Protein AF-A0A814LWM7-F1 (afdb_monomer)

Solvent-accessible surface area (backbone atoms only — not comparable to full-atom values): 10080 Å² total; per-residue (Å²): 131,71,49,75,43,66,61,87,92,43,70,38,31,41,38,44,93,94,44,74,48,66,42,63,55,48,61,50,82,62,63,75,68,50,36,23,71,75,63,71,46,93,65,71,70,80,88,66,48,64,75,54,74,42,88,89,38,57,80,39,69,43,62,43,79,62,68,76,28,51,55,51,87,77,44,56,73,68,60,34,52,55,50,50,55,54,44,72,73,45,48,85,41,80,33,45,41,56,60,54,50,50,53,47,55,51,49,54,50,49,53,52,50,52,41,51,52,48,52,41,49,53,45,14,65,74,52,38,85,51,97,92,40,81,33,52,54,55,78,79,78,30,69,33,42,70,54,36,53,53,52,48,40,62,75,74,69,54,62,87,88,77,65,93,72,82,84,129

Secondary structure (DSSP, 8-state):
--EEEEETTEEEEEEETTEEEE-GGGT--S-GGGHHHHHT-S-------GGG--GGGTT-EEEPPPGGGGTGGGS-HHHHHHHHHHHHHHTTSEEEHHHHHHHHHHHHHHHHHHHHHHHHHHHHHHH--STT-----HHHH-SSHHHHHHHHIIIIISPTTSS-----

Sequence (168 aa):
MPSVLVNGTKILSIKFRKLKIIDSYSFLSMPLSDFSITFNLNESKGHFPHLFNLPENQNYIGAYPDRKFYGSEFFASKKKAEFNNWYDSVKHETFDFKQQFLDYCWSDVVLLADGCLAFRKIIMERTKLDENNYGIDPFLSSIKIASLCHHIFRSKIMKPETIGINWY

Structure (mmCIF, N/CA/C/O backbone):
data_AF-A0A814LWM7-F1
#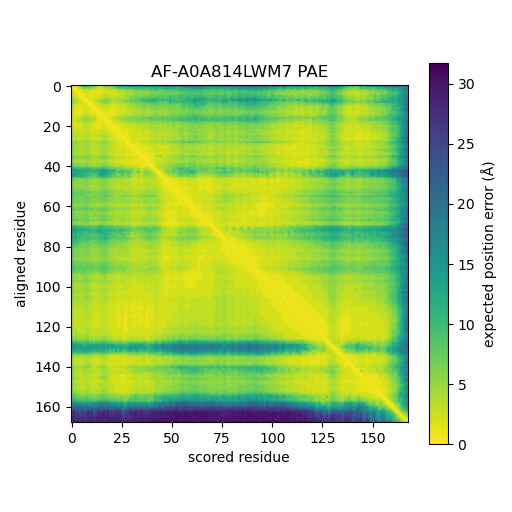
_entry.id   AF-A0A814LWM7-F1
#
loop_
_atom_site.group_PDB
_atom_site.id
_atom_site.type_symbol
_atom_site.label_atom_id
_atom_site.label_alt_id
_atom_site.label_comp_id
_atom_site.label_asym_id
_atom_site.label_entity_id
_atom_site.label_seq_id
_atom_site.pdbx_PDB_ins_code
_atom_site.Cartn_x
_atom_site.Cartn_y
_atom_site.Cartn_z
_atom_site.occupancy
_atom_site.B_iso_or_equiv
_atom_site.auth_seq_id
_atom_site.auth_comp_id
_atom_site.auth_asym_id
_atom_site.auth_atom_id
_atom_site.pdbx_PDB_model_num
ATOM 1 N N . MET A 1 1 ? -18.469 -5.880 -22.380 1.00 79.06 1 MET A N 1
ATOM 2 C CA . MET A 1 1 ? -18.111 -6.787 -21.269 1.00 79.06 1 MET A CA 1
ATOM 3 C C . MET A 1 1 ? -16.679 -6.499 -20.834 1.00 79.06 1 MET A C 1
ATOM 5 O O . MET A 1 1 ? -15.883 -6.173 -21.711 1.00 79.06 1 MET A O 1
ATOM 9 N N . PRO A 1 2 ? -16.357 -6.517 -19.528 1.00 89.75 2 PRO A N 1
ATOM 10 C CA . PRO A 1 2 ? -14.977 -6.392 -19.058 1.00 89.75 2 PRO A CA 1
ATOM 11 C C . PRO A 1 2 ? -14.153 -7.623 -19.457 1.00 89.75 2 PRO A C 1
ATOM 13 O O . PRO A 1 2 ? -14.660 -8.740 -19.422 1.00 89.75 2 PRO A O 1
ATOM 16 N N . SER A 1 3 ? -12.888 -7.426 -19.829 1.00 94.06 3 SER A N 1
ATOM 17 C CA . SER A 1 3 ? -11.934 -8.519 -20.054 1.00 94.06 3 SER A CA 1
ATOM 18 C C . SER A 1 3 ? -11.033 -8.670 -18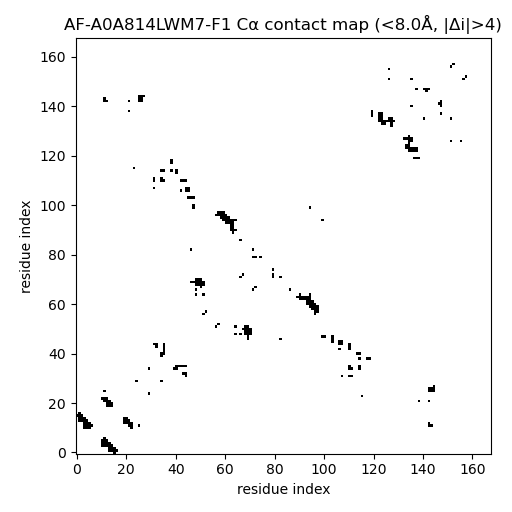.833 1.00 94.06 3 SER A C 1
ATOM 20 O O . SER A 1 3 ? -10.426 -7.683 -18.404 1.00 94.06 3 SER A O 1
ATOM 22 N N . VAL A 1 4 ? -10.918 -9.886 -18.304 1.00 93.75 4 VAL A N 1
ATOM 23 C CA . VAL A 1 4 ? -10.146 -10.189 -17.094 1.00 93.75 4 VAL A CA 1
ATOM 24 C C . VAL A 1 4 ? -8.964 -11.079 -17.463 1.00 93.75 4 VAL A C 1
ATOM 26 O O . VAL A 1 4 ? -9.141 -12.105 -18.114 1.00 93.75 4 VAL A O 1
ATOM 29 N N . LEU A 1 5 ? -7.761 -10.691 -17.043 1.00 91.94 5 LEU A N 1
ATOM 30 C CA . LEU A 1 5 ? -6.570 -11.529 -17.111 1.00 91.94 5 LEU A CA 1
ATOM 31 C C . LEU A 1 5 ? -6.275 -12.100 -15.727 1.00 91.94 5 LEU A C 1
ATOM 33 O O . LEU A 1 5 ? -6.147 -11.346 -14.760 1.00 91.94 5 LEU A O 1
ATOM 37 N N . VAL A 1 6 ? -6.109 -13.417 -15.655 1.00 92.25 6 VAL A N 1
ATOM 38 C CA . VAL A 1 6 ? -5.846 -14.149 -14.413 1.00 92.25 6 VAL A CA 1
ATOM 39 C C . VAL A 1 6 ? -4.564 -14.975 -14.507 1.00 92.25 6 VAL A C 1
ATOM 41 O O . VAL A 1 6 ? -4.124 -15.344 -15.594 1.00 92.25 6 VAL A O 1
ATOM 44 N N . ASN A 1 7 ? -3.970 -15.276 -13.357 1.00 86.06 7 ASN A N 1
ATOM 45 C CA . ASN A 1 7 ? -2.923 -16.277 -13.188 1.00 86.06 7 ASN A CA 1
ATOM 46 C C . ASN A 1 7 ? -3.332 -17.214 -12.046 1.00 86.06 7 ASN A C 1
ATOM 48 O O . ASN A 1 7 ? -3.208 -16.862 -10.869 1.00 86.06 7 ASN A O 1
ATOM 52 N N . GLY A 1 8 ? -3.890 -18.372 -12.401 1.00 88.38 8 GLY A N 1
ATOM 53 C CA . GLY A 1 8 ? -4.618 -19.210 -11.450 1.00 88.38 8 GLY A CA 1
ATOM 54 C C . GLY A 1 8 ? -5.802 -18.439 -10.861 1.00 88.38 8 GLY A C 1
ATOM 55 O O . GLY A 1 8 ? -6.637 -17.922 -11.599 1.00 88.38 8 GLY A O 1
ATOM 56 N N . THR A 1 9 ? -5.843 -18.315 -9.534 1.00 87.81 9 THR A N 1
ATOM 57 C CA . THR A 1 9 ? -6.885 -17.575 -8.800 1.00 87.81 9 THR A CA 1
ATOM 58 C C . THR A 1 9 ? -6.608 -16.074 -8.666 1.00 87.81 9 THR A C 1
ATOM 60 O O . THR A 1 9 ? -7.458 -15.338 -8.169 1.00 87.81 9 THR A O 1
ATOM 63 N N . LYS A 1 10 ? -5.436 -15.589 -9.100 1.00 86.81 10 LYS A N 1
ATOM 64 C CA . LYS A 1 10 ? -5.056 -14.175 -8.977 1.00 86.81 10 LYS A CA 1
ATOM 65 C C . LYS A 1 10 ? -5.505 -13.381 -10.196 1.00 86.81 10 LYS A C 1
ATOM 67 O O . LYS A 1 10 ? -5.109 -13.699 -11.316 1.00 86.81 10 LYS A O 1
ATOM 72 N N . ILE A 1 11 ? -6.272 -12.315 -9.984 1.00 91.56 11 ILE A N 1
ATOM 73 C CA . ILE A 1 11 ? -6.613 -11.350 -11.036 1.00 91.56 11 ILE A CA 1
ATOM 74 C C . ILE A 1 11 ? -5.421 -10.413 -11.233 1.00 91.56 11 ILE A C 1
ATOM 76 O O . ILE A 1 11 ? -5.043 -9.693 -10.319 1.00 91.56 11 ILE A O 1
ATOM 80 N N . LEU A 1 12 ? -4.839 -10.409 -12.431 1.00 91.88 12 LEU A N 1
ATOM 81 C CA . LEU A 1 12 ? -3.701 -9.549 -12.766 1.00 91.88 12 LEU A CA 1
ATOM 82 C C . LEU A 1 12 ? -4.139 -8.214 -13.365 1.00 91.88 12 LEU A C 1
ATOM 84 O O . LEU A 1 12 ? -3.518 -7.180 -13.127 1.00 91.88 12 LEU A O 1
ATOM 88 N N . SER A 1 13 ? -5.186 -8.234 -14.193 1.00 93.69 13 SER A N 1
ATOM 89 C CA . SER A 1 13 ? -5.722 -7.018 -14.789 1.00 93.69 13 SER A CA 1
ATOM 90 C C . SER A 1 13 ? -7.182 -7.172 -15.181 1.00 93.69 13 SER A C 1
ATOM 92 O O . SER A 1 13 ? -7.604 -8.222 -15.663 1.00 93.69 13 SER A O 1
ATOM 94 N N . ILE A 1 14 ? -7.937 -6.089 -15.029 1.00 95.31 14 ILE A N 1
ATOM 95 C CA . ILE A 1 14 ? -9.289 -5.944 -15.561 1.00 95.31 14 ILE A CA 1
ATOM 96 C C . ILE A 1 14 ? -9.255 -4.773 -16.535 1.00 95.31 14 ILE A C 1
ATOM 98 O O . ILE A 1 14 ? -8.849 -3.671 -16.166 1.00 95.31 14 ILE A O 1
ATOM 102 N N . LYS A 1 15 ? -9.688 -4.985 -17.777 1.00 94.12 15 LYS A N 1
ATOM 103 C CA . LYS A 1 15 ? -9.908 -3.893 -18.730 1.00 94.12 15 LYS A CA 1
ATOM 104 C C . LYS A 1 15 ? -11.392 -3.724 -18.985 1.00 94.12 15 LYS A C 1
ATOM 106 O O . LYS A 1 15 ? -12.096 -4.681 -19.311 1.00 94.12 15 LYS A O 1
ATOM 111 N N . PHE A 1 16 ? -11.855 -2.490 -18.873 1.00 94.56 16 PHE A N 1
ATOM 112 C CA . PHE A 1 16 ? -13.225 -2.119 -19.177 1.00 94.56 16 PHE A CA 1
ATOM 113 C C . PHE A 1 16 ? -13.248 -0.742 -19.831 1.00 94.56 16 PHE A C 1
ATOM 115 O O . PHE A 1 16 ? -12.887 0.261 -19.216 1.00 94.56 16 PHE A O 1
ATOM 122 N N . ARG A 1 17 ? -13.683 -0.684 -21.096 1.00 92.12 17 ARG A N 1
ATOM 123 C CA . ARG A 1 17 ? -13.621 0.535 -21.919 1.00 92.12 17 ARG A CA 1
ATOM 124 C C . ARG A 1 17 ? -12.185 1.090 -21.946 1.00 92.12 17 ARG A C 1
ATOM 126 O O . ARG A 1 17 ? 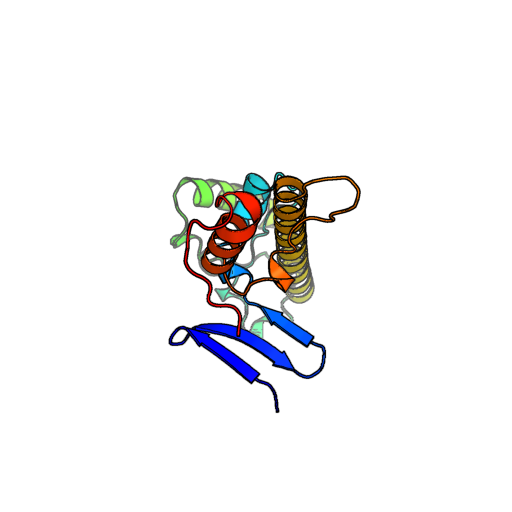-11.276 0.385 -22.364 1.00 92.12 17 ARG A O 1
ATOM 133 N N . LYS A 1 18 ? -11.989 2.333 -21.496 1.00 91.69 18 LYS A N 1
ATOM 134 C CA . LYS A 1 18 ? -10.685 3.010 -21.419 1.00 91.69 18 LYS A CA 1
ATOM 135 C C . LYS A 1 18 ? -9.969 2.800 -20.076 1.00 91.69 18 LYS A C 1
ATOM 137 O O . LYS A 1 18 ? -8.888 3.343 -19.886 1.00 91.69 18 LYS A O 1
ATOM 142 N N . LEU A 1 19 ? -10.555 2.039 -19.147 1.00 92.44 19 LEU A N 1
ATOM 143 C CA . LEU A 1 19 ? -9.973 1.766 -17.834 1.00 92.44 19 LEU A CA 1
ATOM 144 C C . LEU A 1 19 ? -9.199 0.448 -17.853 1.00 92.44 19 LEU A C 1
ATOM 146 O O . LEU A 1 19 ? -9.697 -0.572 -18.338 1.00 92.44 19 LEU A O 1
ATOM 150 N N . LYS A 1 20 ? -7.995 0.476 -17.282 1.00 91.75 20 LYS A N 1
ATOM 151 C CA . LYS A 1 20 ? -7.165 -0.696 -17.001 1.00 91.75 20 LYS A CA 1
ATOM 152 C C . LYS A 1 20 ? -6.863 -0.698 -15.507 1.00 91.75 20 LYS A C 1
ATOM 154 O O . LYS A 1 20 ? -6.157 0.177 -15.023 1.00 91.75 20 LYS A O 1
ATOM 159 N N . ILE A 1 21 ? -7.402 -1.681 -14.801 1.00 93.25 21 ILE A N 1
ATOM 160 C CA . ILE A 1 21 ? -7.080 -1.971 -13.405 1.00 93.25 21 ILE A CA 1
ATOM 161 C C . ILE A 1 21 ? -5.982 -3.029 -13.415 1.00 93.25 21 ILE A C 1
ATOM 163 O O . ILE A 1 21 ? -6.028 -3.960 -14.228 1.00 93.25 21 ILE A O 1
ATOM 167 N N . ILE A 1 22 ? -4.978 -2.861 -12.565 1.00 93.25 22 ILE A N 1
ATOM 168 C CA . ILE A 1 22 ? -3.801 -3.725 -12.478 1.00 93.25 22 ILE A CA 1
ATOM 169 C C . ILE A 1 22 ? -3.544 -4.007 -11.003 1.00 93.25 22 ILE A C 1
ATOM 171 O O . ILE A 1 22 ? -3.657 -3.102 -10.181 1.00 93.25 22 ILE A O 1
ATOM 175 N N . ASP A 1 23 ? -3.182 -5.244 -10.686 1.00 92.75 23 ASP A N 1
ATOM 176 C CA . ASP A 1 23 ? -2.680 -5.595 -9.360 1.00 92.75 23 ASP A CA 1
ATOM 177 C C . ASP A 1 23 ? -1.240 -5.081 -9.191 1.00 92.75 23 ASP A C 1
ATOM 179 O O . ASP A 1 23 ? -0.315 -5.581 -9.837 1.00 92.75 23 ASP A O 1
ATOM 183 N N . SER A 1 24 ? -1.032 -4.084 -8.330 1.00 93.31 24 SER A N 1
ATOM 184 C CA . SER A 1 24 ? 0.292 -3.512 -8.048 1.00 93.31 24 SER A CA 1
ATOM 185 C C . SER A 1 24 ? 1.281 -4.551 -7.511 1.00 93.31 24 SER A C 1
ATOM 187 O O . SER A 1 24 ? 2.474 -4.469 -7.814 1.00 93.31 24 SER A O 1
ATOM 189 N N . TYR A 1 25 ? 0.806 -5.582 -6.807 1.00 93.19 25 TYR A N 1
ATOM 190 C CA . TYR A 1 25 ? 1.645 -6.636 -6.236 1.00 93.19 25 TYR A CA 1
ATOM 191 C C . TYR A 1 25 ? 2.335 -7.497 -7.308 1.00 93.19 25 TYR A C 1
ATOM 193 O O . TYR A 1 25 ? 3.390 -8.092 -7.069 1.00 93.19 25 TYR A O 1
ATOM 201 N N . SER A 1 26 ? 1.788 -7.518 -8.529 1.00 91.69 26 SER A N 1
ATOM 202 C CA . SER A 1 26 ? 2.408 -8.165 -9.694 1.00 91.69 26 SER A CA 1
ATOM 203 C C . SER A 1 26 ? 3.681 -7.458 -10.194 1.00 91.69 26 SER A C 1
ATOM 205 O O . SER A 1 26 ? 4.456 -8.042 -10.962 1.00 91.69 26 SER A O 1
ATOM 207 N N . PHE A 1 27 ? 3.901 -6.214 -9.757 1.00 94.12 27 PHE A N 1
ATOM 208 C CA . PHE A 1 27 ? 5.118 -5.436 -9.989 1.00 94.12 27 PHE A CA 1
ATOM 209 C C . PHE A 1 27 ? 5.962 -5.306 -8.721 1.00 94.12 27 PHE A C 1
ATOM 211 O O . PHE A 1 27 ? 7.177 -5.481 -8.774 1.00 94.12 27 PHE A O 1
ATOM 218 N N . LEU A 1 28 ? 5.310 -5.013 -7.597 1.00 94.38 28 LEU A N 1
ATOM 219 C CA . LEU A 1 28 ? 5.920 -4.706 -6.309 1.00 94.38 28 LEU A CA 1
ATOM 220 C C . LEU A 1 28 ? 5.564 -5.806 -5.308 1.00 94.38 28 LEU A C 1
ATOM 222 O O . LEU A 1 28 ? 4.684 -5.641 -4.468 1.00 94.38 28 LEU A O 1
ATOM 226 N N . SER A 1 29 ? 6.227 -6.956 -5.424 1.00 91.62 29 SER A N 1
ATOM 227 C CA . SER A 1 29 ? 5.957 -8.136 -4.591 1.00 91.62 29 SER A CA 1
ATOM 228 C C . SER A 1 29 ? 6.563 -8.017 -3.184 1.00 91.62 29 SER A C 1
ATOM 230 O O . SER A 1 29 ? 7.324 -8.876 -2.747 1.00 91.62 29 SER A O 1
ATOM 232 N N . MET A 1 30 ? 6.234 -6.937 -2.479 1.00 93.06 30 MET A N 1
ATOM 233 C CA . MET A 1 30 ? 6.653 -6.655 -1.107 1.00 93.06 30 MET A CA 1
ATOM 234 C C . MET A 1 30 ? 5.468 -6.111 -0.289 1.00 93.06 30 MET A C 1
ATOM 236 O O . MET A 1 30 ? 4.506 -5.603 -0.874 1.00 93.06 30 MET A O 1
ATOM 240 N N . PRO A 1 31 ? 5.495 -6.217 1.048 1.00 91.75 31 PRO A N 1
ATOM 241 C CA . PRO A 1 31 ? 4.504 -5.579 1.907 1.00 91.75 31 PRO A CA 1
ATOM 242 C C . PRO A 1 31 ? 4.483 -4.057 1.733 1.00 91.75 31 PRO A C 1
ATOM 244 O O . PRO A 1 31 ? 5.525 -3.428 1.573 1.00 91.75 31 PRO A O 1
ATOM 247 N N . LEU A 1 32 ? 3.302 -3.446 1.865 1.00 93.12 32 LEU A N 1
ATOM 248 C CA . LEU A 1 32 ? 3.161 -1.987 1.787 1.00 93.12 32 LEU A CA 1
ATOM 249 C C . LEU A 1 32 ? 3.980 -1.249 2.864 1.00 93.12 32 LEU A C 1
ATOM 251 O O . LEU A 1 32 ? 4.465 -0.154 2.613 1.00 93.12 32 LEU A O 1
ATOM 255 N N . SER A 1 33 ? 4.198 -1.862 4.035 1.00 89.44 33 SER A N 1
ATOM 256 C CA . SER A 1 33 ? 5.058 -1.298 5.091 1.00 89.44 33 SER A CA 1
ATOM 257 C C . SER A 1 33 ? 6.501 -1.061 4.651 1.00 89.44 33 SER A C 1
ATOM 259 O O . SER A 1 33 ? 7.192 -0.246 5.252 1.00 89.44 33 SER A O 1
ATOM 261 N N . ASP A 1 34 ? 6.954 -1.764 3.614 1.00 92.38 34 ASP A N 1
ATOM 262 C CA . ASP A 1 34 ? 8.343 -1.721 3.169 1.00 92.38 34 ASP A CA 1
ATOM 263 C C . ASP A 1 34 ? 8.536 -0.667 2.064 1.00 92.38 34 ASP A C 1
ATOM 265 O O . ASP A 1 34 ? 9.670 -0.373 1.680 1.00 92.38 34 ASP A O 1
ATOM 269 N N . PHE A 1 35 ? 7.449 -0.055 1.570 1.00 95.00 35 PHE A N 1
ATOM 270 C CA . PHE A 1 35 ? 7.488 0.961 0.514 1.00 95.00 35 PHE A CA 1
ATOM 271 C C . PHE A 1 35 ? 8.237 2.212 0.963 1.00 95.00 35 PHE A C 1
ATOM 273 O O . PHE A 1 35 ? 9.040 2.737 0.196 1.00 95.00 35 PHE A O 1
ATOM 280 N N . SER A 1 36 ? 8.021 2.655 2.202 1.00 92.19 36 SER A N 1
ATOM 281 C CA . SER A 1 36 ? 8.656 3.851 2.760 1.00 92.19 36 SER A CA 1
ATOM 282 C C . SER A 1 36 ? 10.175 3.757 2.706 1.00 92.19 36 SER A C 1
ATOM 284 O O . SER A 1 36 ? 10.840 4.662 2.216 1.00 92.19 36 SER A O 1
ATOM 286 N N . ILE A 1 37 ? 10.723 2.608 3.110 1.00 91.94 37 ILE A N 1
ATOM 287 C CA . ILE A 1 37 ? 12.166 2.352 3.072 1.00 91.94 37 ILE A CA 1
ATOM 288 C C . ILE A 1 37 ? 12.633 2.129 1.629 1.00 91.94 37 ILE A C 1
ATOM 290 O O . ILE A 1 37 ? 13.636 2.699 1.210 1.00 91.94 37 ILE A O 1
ATOM 294 N N . THR A 1 38 ? 11.903 1.326 0.852 1.00 94.12 38 THR A N 1
ATOM 295 C CA . THR A 1 38 ? 12.308 0.936 -0.509 1.00 94.12 38 THR A CA 1
ATOM 296 C C . THR A 1 38 ? 12.367 2.121 -1.470 1.00 94.12 38 THR A C 1
ATOM 298 O O . THR A 1 38 ? 13.274 2.205 -2.296 1.00 94.12 38 THR A O 1
ATOM 301 N N . PHE A 1 39 ? 11.404 3.036 -1.372 1.00 95.06 39 PHE A N 1
ATOM 302 C CA . PHE A 1 39 ? 11.278 4.197 -2.253 1.00 95.06 39 PHE A CA 1
ATOM 303 C C . PHE A 1 39 ? 11.698 5.509 -1.585 1.00 95.06 39 PHE A C 1
ATOM 305 O O . PHE A 1 39 ? 11.576 6.561 -2.211 1.00 95.06 39 PHE A O 1
ATOM 312 N N . ASN A 1 40 ? 12.216 5.448 -0.353 1.00 93.62 40 ASN A N 1
ATOM 313 C CA . ASN A 1 40 ? 12.610 6.609 0.445 1.00 93.62 40 ASN A CA 1
ATOM 314 C C . ASN A 1 40 ? 11.475 7.651 0.556 1.00 93.62 40 ASN A C 1
ATOM 316 O O . ASN A 1 40 ? 11.659 8.828 0.237 1.00 93.62 40 ASN A O 1
ATOM 320 N N . LEU A 1 41 ? 10.286 7.185 0.951 1.00 91.69 41 LEU A N 1
ATOM 321 C CA . LEU A 1 41 ? 9.090 8.004 1.171 1.00 91.69 41 LEU A CA 1
ATOM 322 C C . LEU A 1 41 ? 8.997 8.404 2.646 1.00 91.69 41 LEU A C 1
ATOM 324 O O . LEU A 1 41 ? 9.373 7.633 3.528 1.00 91.69 41 LEU A O 1
ATOM 328 N N . ASN A 1 42 ? 8.457 9.594 2.906 1.00 86.31 42 ASN A N 1
ATOM 329 C CA . ASN A 1 42 ? 8.326 10.126 4.266 1.00 86.31 42 ASN A CA 1
ATOM 330 C C . ASN A 1 42 ? 7.214 9.434 5.070 1.00 86.31 42 ASN A C 1
ATOM 332 O O . ASN A 1 42 ? 7.326 9.289 6.285 1.00 86.31 42 ASN A O 1
ATOM 336 N N . GLU A 1 43 ? 6.150 9.005 4.394 1.00 79.56 43 GLU A N 1
ATOM 337 C CA . GLU A 1 43 ? 4.991 8.376 5.026 1.00 79.56 43 GLU A CA 1
ATOM 338 C C . GLU A 1 43 ? 5.284 6.920 5.378 1.00 79.56 43 GLU A C 1
ATOM 340 O O . GLU A 1 43 ? 5.895 6.202 4.589 1.00 79.56 43 GLU A O 1
ATOM 345 N N . SER A 1 44 ? 4.817 6.461 6.540 1.00 77.56 44 SER A N 1
ATOM 346 C CA . SER A 1 44 ? 4.924 5.068 6.991 1.00 77.56 44 SER A CA 1
ATOM 347 C C . SER A 1 44 ? 3.545 4.462 7.202 1.00 77.56 44 SER A C 1
ATOM 349 O O . SER A 1 44 ? 2.597 5.154 7.564 1.00 77.56 44 SER A O 1
ATOM 351 N N . LYS A 1 45 ? 3.429 3.148 6.995 1.00 82.94 45 LYS A N 1
ATOM 352 C CA . LYS A 1 45 ? 2.159 2.447 7.183 1.00 82.94 45 LYS A CA 1
ATOM 353 C C . LYS A 1 45 ? 1.713 2.506 8.651 1.00 82.94 45 LYS A C 1
ATOM 355 O O . LYS A 1 45 ? 2.447 2.061 9.531 1.00 82.94 45 LYS A O 1
ATOM 360 N N . GLY A 1 46 ? 0.496 2.995 8.888 1.00 85.81 46 GLY A N 1
ATOM 361 C CA . GLY A 1 46 ? -0.124 3.028 10.214 1.00 85.81 46 GLY A CA 1
ATOM 362 C C . GLY A 1 46 ? -0.531 1.648 10.752 1.00 85.81 46 GLY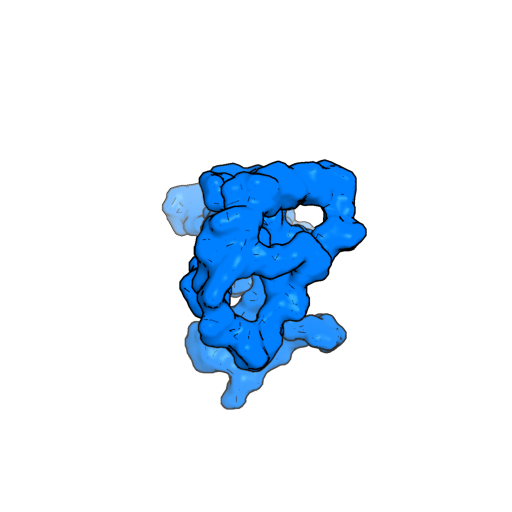 A C 1
ATOM 363 O O . GLY A 1 46 ? -0.483 0.629 10.055 1.00 85.81 46 GLY A O 1
ATOM 364 N N . HIS A 1 47 ? -0.972 1.617 12.010 1.00 91.31 47 HIS A N 1
ATOM 365 C CA . HIS A 1 47 ? -1.500 0.423 12.671 1.00 91.31 47 HIS A CA 1
ATOM 366 C C . HIS A 1 47 ? -3.023 0.513 12.802 1.00 91.31 47 HIS A C 1
ATOM 368 O O . HIS A 1 47 ? -3.540 1.508 13.296 1.00 91.31 47 HIS A O 1
ATOM 374 N N . PHE A 1 48 ? -3.739 -0.544 12.408 1.00 94.94 48 PHE A N 1
ATOM 375 C CA . PHE A 1 48 ? -5.198 -0.600 12.502 1.00 94.94 48 PHE A CA 1
ATOM 376 C C . PHE A 1 48 ? -5.665 -1.911 13.159 1.00 94.94 48 PHE A C 1
ATOM 378 O O . PHE A 1 48 ? -5.114 -2.974 12.850 1.00 94.94 48 PHE A O 1
ATOM 385 N N . PRO A 1 49 ? -6.664 -1.877 14.063 1.00 96.50 49 PRO A N 1
ATOM 386 C CA . PRO A 1 49 ? -7.147 -3.063 14.761 1.00 96.50 49 PRO A CA 1
ATOM 387 C C . PRO A 1 49 ? -8.072 -3.893 13.858 1.00 96.50 49 PRO A C 1
ATOM 389 O O . PRO A 1 49 ? -9.295 -3.863 13.985 1.00 96.50 49 PRO A O 1
ATOM 392 N N . HIS A 1 50 ? -7.493 -4.656 12.928 1.00 94.81 50 HIS A N 1
ATOM 393 C CA . HIS A 1 50 ? -8.240 -5.422 11.923 1.00 94.81 50 HIS A CA 1
ATOM 394 C C . HIS A 1 50 ? -9.288 -6.377 12.512 1.00 94.81 50 HIS A C 1
ATOM 396 O O . HIS A 1 50 ? -10.369 -6.504 11.944 1.00 94.81 50 HIS A O 1
ATOM 402 N N . LEU A 1 51 ? -9.011 -7.012 13.657 1.00 95.44 51 LEU A N 1
ATOM 403 C CA . LEU A 1 51 ? -9.965 -7.917 14.311 1.00 95.44 51 LEU A CA 1
ATOM 404 C C . LEU A 1 51 ? -11.071 -7.168 15.073 1.00 95.44 51 LEU A C 1
ATOM 406 O O . LEU A 1 51 ? -12.038 -7.785 15.508 1.00 95.44 51 LEU A O 1
ATOM 410 N N . PHE A 1 52 ? -10.931 -5.852 15.255 1.00 97.00 52 PHE A N 1
ATOM 411 C CA . PHE A 1 52 ? -11.964 -4.988 15.827 1.00 97.00 52 PHE A CA 1
ATOM 412 C C . PHE A 1 52 ? -12.910 -4.429 14.755 1.00 97.00 52 PHE A C 1
ATOM 414 O O . PHE A 1 52 ? -13.936 -3.847 15.102 1.00 97.00 52 PHE A O 1
ATOM 421 N N . ASN A 1 53 ? -12.603 -4.615 13.463 1.00 96.25 53 ASN A N 1
ATOM 422 C CA . ASN A 1 53 ? -13.445 -4.189 12.345 1.00 96.25 53 ASN A CA 1
ATOM 423 C C . ASN A 1 53 ? -14.654 -5.114 12.164 1.00 96.25 53 ASN A C 1
ATOM 425 O O . ASN A 1 53 ? -14.723 -5.917 11.233 1.00 96.25 53 ASN A O 1
ATOM 429 N N . LEU A 1 54 ? -15.594 -4.997 13.094 1.00 96.44 54 LEU A N 1
ATOM 430 C CA . LEU A 1 54 ? -16.847 -5.734 13.121 1.00 96.44 54 LEU A CA 1
ATOM 431 C C . LEU A 1 54 ? -18.021 -4.761 12.934 1.00 96.44 54 LEU A C 1
ATOM 433 O O . LEU A 1 54 ? -17.880 -3.580 13.280 1.00 96.44 54 LEU A O 1
ATOM 437 N N . PRO A 1 55 ? -19.171 -5.207 12.394 1.00 96.69 55 PRO A N 1
ATOM 438 C CA . PRO A 1 55 ? -20.357 -4.364 12.231 1.00 96.69 55 PRO A CA 1
ATOM 439 C C . PRO A 1 55 ? -20.785 -3.651 13.521 1.00 96.69 55 PRO A C 1
ATOM 441 O O . PRO A 1 55 ? -21.187 -2.490 13.488 1.00 96.69 55 PRO A O 1
ATOM 444 N N . GLU A 1 56 ? -20.634 -4.312 14.666 1.00 97.25 56 GLU A N 1
ATOM 445 C CA . GLU A 1 56 ? -21.022 -3.803 15.983 1.00 97.25 56 GLU A CA 1
ATOM 446 C C . GLU A 1 56 ? -20.122 -2.647 16.449 1.00 97.25 56 GLU A C 1
ATOM 448 O O . GLU A 1 56 ? -20.565 -1.776 17.195 1.00 97.25 56 GLU A O 1
ATOM 453 N N . ASN A 1 57 ? -18.877 -2.596 15.965 1.00 97.50 57 ASN A N 1
ATOM 454 C CA . ASN A 1 57 ? -17.877 -1.605 16.364 1.00 97.50 57 ASN A CA 1
ATOM 455 C C . ASN A 1 57 ? -17.814 -0.387 15.427 1.00 97.50 57 ASN A C 1
ATOM 457 O O . ASN A 1 57 ? -17.063 0.546 15.696 1.00 97.50 57 ASN A O 1
ATOM 461 N N . GLN A 1 58 ? -18.610 -0.344 14.351 1.00 95.69 58 GLN A N 1
ATOM 462 C CA . GLN A 1 58 ? -18.536 0.723 13.336 1.00 95.69 58 GLN A CA 1
ATOM 463 C C . GLN A 1 58 ? -18.862 2.125 13.871 1.00 95.69 58 GLN A C 1
ATOM 465 O O . GLN A 1 58 ? -18.523 3.116 13.232 1.00 95.69 58 GLN A O 1
ATOM 470 N N . ASN A 1 59 ? -19.541 2.228 15.018 1.00 97.94 59 ASN A N 1
ATOM 471 C CA . ASN A 1 59 ? -19.841 3.496 15.696 1.00 97.94 59 ASN A CA 1
ATOM 472 C C . ASN A 1 59 ? -19.091 3.636 17.033 1.00 97.94 59 ASN A C 1
ATOM 474 O O . ASN A 1 59 ? -19.479 4.453 17.865 1.00 97.94 59 ASN A O 1
ATOM 478 N N . TYR A 1 60 ? -18.072 2.808 17.275 1.00 98.38 60 TYR A N 1
ATOM 479 C CA . TYR A 1 60 ? -17.327 2.817 18.526 1.00 98.38 60 TYR A CA 1
ATOM 480 C C . TYR A 1 60 ? -16.519 4.109 18.677 1.00 98.38 60 TYR A C 1
ATOM 482 O O . TYR A 1 60 ? -15.734 4.468 17.797 1.00 98.38 60 TYR A O 1
ATOM 490 N N . ILE A 1 61 ? -16.693 4.758 19.828 1.00 98.25 61 ILE A N 1
ATOM 491 C CA . ILE A 1 61 ? -15.870 5.870 20.301 1.00 98.25 61 ILE A CA 1
ATOM 492 C C . ILE A 1 61 ? -15.514 5.554 21.753 1.00 98.25 61 ILE A C 1
ATOM 494 O O . ILE A 1 61 ? -16.400 5.427 22.599 1.00 98.25 61 ILE A O 1
ATOM 498 N N . GLY A 1 62 ? -14.231 5.377 22.043 1.00 97.44 62 GLY A N 1
ATOM 499 C CA . GLY A 1 62 ? -13.783 4.952 23.368 1.00 97.44 62 GLY A CA 1
ATOM 500 C C . GLY A 1 62 ? -12.271 4.829 23.458 1.00 97.44 62 GLY A C 1
ATOM 501 O O . GLY A 1 62 ? -11.560 5.497 22.723 1.00 97.44 62 GLY A O 1
ATOM 502 N N . ALA A 1 63 ? -11.765 3.996 24.363 1.00 97.00 63 ALA A N 1
ATOM 503 C CA . ALA A 1 63 ? -10.330 3.731 24.440 1.00 97.00 63 ALA A CA 1
ATOM 504 C C . ALA A 1 63 ? -9.840 2.960 23.204 1.00 97.00 63 ALA A C 1
ATOM 506 O O . ALA A 1 63 ? -10.604 2.245 22.555 1.00 97.00 63 ALA A O 1
ATOM 507 N N . TYR A 1 64 ? -8.547 3.051 22.899 1.00 97.62 64 TYR A N 1
ATOM 508 C CA . TYR A 1 64 ? -7.950 2.220 21.853 1.00 97.62 64 TYR A CA 1
ATOM 509 C C . TYR A 1 64 ? -8.215 0.721 22.105 1.00 97.62 64 TYR A C 1
ATOM 511 O O . TYR A 1 64 ? -8.071 0.259 23.243 1.00 97.62 64 TYR A O 1
ATOM 519 N N . PRO A 1 65 ? -8.584 -0.061 21.064 1.00 97.12 65 PRO A N 1
ATOM 520 C CA . PRO A 1 65 ? -8.802 -1.498 21.204 1.00 97.12 65 PRO A CA 1
ATOM 521 C C . PRO A 1 65 ? -7.563 -2.208 21.740 1.00 97.12 65 PRO A C 1
ATOM 523 O O . PRO A 1 65 ? -6.450 -1.806 21.436 1.00 97.12 65 PRO A O 1
ATOM 526 N N . ASP A 1 66 ? -7.746 -3.297 22.481 1.00 95.44 66 ASP A N 1
ATOM 527 C CA . ASP A 1 66 ? -6.635 -4.101 23.002 1.00 95.44 66 ASP A CA 1
ATOM 528 C C . ASP A 1 66 ? -5.656 -4.575 21.902 1.00 95.44 66 ASP A C 1
ATOM 530 O O . ASP A 1 66 ? -6.051 -4.839 20.762 1.00 95.44 66 ASP A O 1
ATOM 534 N N . ARG A 1 67 ? -4.377 -4.764 22.260 1.00 94.81 67 ARG A N 1
ATOM 535 C CA . ARG A 1 67 ? -3.300 -5.221 21.356 1.00 94.81 67 ARG A CA 1
ATOM 536 C C . ARG A 1 67 ? -3.647 -6.481 20.562 1.00 94.81 67 ARG A C 1
ATOM 538 O O . ARG A 1 67 ? -3.179 -6.624 19.428 1.00 94.81 67 ARG A O 1
ATOM 545 N N . LYS A 1 68 ? -4.462 -7.381 21.124 1.00 93.31 68 LYS A N 1
ATOM 546 C CA . LYS A 1 68 ? -4.922 -8.599 20.437 1.00 93.31 68 LYS A CA 1
ATOM 547 C C . LYS A 1 68 ? -5.699 -8.294 19.158 1.00 93.31 68 LYS A C 1
ATOM 549 O O . LYS A 1 68 ? -5.670 -9.089 18.233 1.00 93.31 68 LYS A O 1
ATOM 554 N N . PHE A 1 69 ? -6.357 -7.137 19.060 1.00 96.19 69 PHE A N 1
ATOM 555 C CA . PHE A 1 69 ? -7.155 -6.797 17.885 1.00 96.19 69 PHE A CA 1
ATOM 556 C C . PHE A 1 69 ? -6.327 -6.371 16.662 1.00 96.19 69 PHE A C 1
ATOM 558 O O . PHE A 1 69 ? -6.868 -6.261 15.562 1.00 96.19 69 PHE A O 1
ATOM 565 N N . TYR A 1 70 ? -5.019 -6.163 16.833 1.00 94.94 70 TYR A N 1
ATOM 566 C CA . TYR A 1 70 ? -4.093 -5.752 15.773 1.00 94.94 70 TYR A CA 1
ATOM 567 C C . TYR A 1 70 ? -3.358 -6.930 15.117 1.00 94.94 70 TYR A C 1
ATOM 569 O O . TYR A 1 70 ? -2.581 -6.716 14.186 1.00 94.94 70 TYR A O 1
ATOM 577 N N . GLY A 1 71 ? -3.554 -8.164 15.601 1.00 89.88 71 GLY A N 1
ATOM 578 C CA . GLY A 1 71 ? -2.786 -9.330 15.142 1.00 89.88 71 GLY A CA 1
ATOM 579 C C . GLY A 1 71 ? -1.302 -9.269 15.534 1.00 89.88 71 GLY A C 1
ATOM 580 O O . GLY A 1 71 ? -0.445 -9.848 14.860 1.00 89.88 71 GLY A O 1
ATOM 581 N N . SER A 1 72 ? -0.981 -8.520 16.596 1.00 86.31 72 SER A N 1
ATOM 582 C CA . SER A 1 72 ? 0.392 -8.261 17.052 1.00 86.31 72 SER A CA 1
ATOM 583 C C . SER A 1 72 ? 1.126 -9.514 17.549 1.00 86.31 72 SER A C 1
ATOM 585 O O . SER A 1 72 ? 2.355 -9.530 17.661 1.00 86.31 72 SER A O 1
ATOM 587 N N . GLU A 1 73 ? 0.398 -10.596 17.811 1.00 85.69 73 GLU A N 1
ATOM 588 C CA . GLU A 1 73 ? 0.924 -11.920 18.118 1.00 85.69 73 GLU A CA 1
ATOM 589 C C . GLU A 1 73 ? 1.734 -12.523 16.963 1.00 85.69 73 GLU A C 1
ATOM 591 O O . GLU A 1 73 ? 2.693 -13.247 17.227 1.00 85.69 73 GLU A O 1
ATOM 596 N N . PHE A 1 74 ? 1.424 -12.163 15.713 1.00 85.94 74 PHE A N 1
ATOM 597 C CA . PHE A 1 74 ? 2.104 -12.667 14.513 1.00 85.94 74 PHE A CA 1
ATOM 598 C C . PHE A 1 74 ? 3.264 -11.776 14.049 1.00 85.94 74 PHE A C 1
ATOM 600 O O . PHE A 1 74 ? 3.897 -12.053 13.029 1.00 85.94 74 PHE A O 1
ATOM 607 N N . PHE A 1 75 ? 3.551 -10.681 14.758 1.00 86.88 75 PHE A N 1
ATOM 608 C CA . PHE A 1 75 ? 4.635 -9.782 14.376 1.00 86.88 75 PHE A CA 1
ATOM 609 C C . PHE A 1 75 ? 5.996 -10.397 14.712 1.00 86.88 75 PHE A C 1
ATOM 611 O O . PHE A 1 75 ? 6.213 -10.913 15.808 1.00 86.88 75 PHE A O 1
ATOM 618 N N . ALA A 1 76 ? 6.949 -10.265 13.785 1.00 89.19 76 ALA A N 1
ATOM 619 C CA . ALA A 1 76 ? 8.356 -10.544 14.061 1.00 89.19 76 ALA A CA 1
ATOM 620 C C . ALA A 1 76 ? 8.881 -9.624 15.178 1.00 89.19 76 ALA A C 1
ATOM 622 O O . ALA A 1 76 ? 8.410 -8.495 15.325 1.00 89.19 76 ALA A O 1
ATOM 623 N N . SER A 1 77 ? 9.890 -10.073 15.930 1.00 91.25 77 SER A N 1
ATOM 624 C CA . SER A 1 77 ? 10.345 -9.420 17.169 1.00 91.25 77 SER A CA 1
ATOM 625 C C . SER A 1 77 ? 10.585 -7.911 17.039 1.00 91.25 77 SER A C 1
ATOM 627 O O . SER A 1 77 ? 10.125 -7.152 17.888 1.00 91.25 77 SER A O 1
ATOM 629 N N . LYS A 1 78 ? 11.236 -7.460 15.954 1.00 88.81 78 LYS A N 1
ATOM 630 C CA . LYS A 1 78 ? 11.487 -6.029 15.700 1.00 88.81 78 LYS A CA 1
ATOM 631 C C . LYS A 1 78 ? 10.184 -5.237 15.527 1.00 88.81 78 LYS A C 1
ATOM 633 O O . LYS A 1 78 ? 9.943 -4.282 16.257 1.00 88.81 78 LYS A O 1
ATOM 638 N N . LYS A 1 79 ? 9.311 -5.694 14.625 1.00 87.50 79 LYS A N 1
ATOM 639 C CA . LYS A 1 79 ? 8.010 -5.064 14.352 1.00 87.50 79 LYS A CA 1
ATOM 640 C C . LYS A 1 79 ? 7.094 -5.081 15.579 1.00 87.50 79 LYS A C 1
ATOM 642 O O . LYS A 1 79 ? 6.327 -4.151 15.799 1.00 87.50 79 LYS A O 1
ATOM 647 N N . LYS A 1 80 ? 7.186 -6.127 16.403 1.00 92.25 80 LYS A N 1
ATOM 648 C CA . LYS A 1 80 ? 6.440 -6.230 17.661 1.00 92.25 80 LYS A CA 1
ATOM 649 C C . LYS A 1 80 ? 6.890 -5.185 18.681 1.00 92.25 80 LYS A C 1
ATOM 651 O O . LYS A 1 80 ? 6.043 -4.609 19.354 1.00 92.25 80 LYS A O 1
ATOM 656 N N . ALA A 1 81 ? 8.193 -4.922 18.784 1.00 92.88 81 ALA A N 1
ATOM 657 C CA . ALA A 1 81 ? 8.719 -3.870 19.652 1.00 92.88 81 ALA A CA 1
ATOM 658 C C . ALA A 1 81 ? 8.266 -2.473 19.192 1.00 92.88 81 ALA A C 1
ATOM 660 O O . ALA A 1 81 ? 7.767 -1.703 20.007 1.00 92.88 81 ALA A O 1
ATOM 661 N N . GLU A 1 82 ? 8.360 -2.185 17.890 1.00 91.88 82 GLU A N 1
ATOM 662 C CA . GLU A 1 82 ? 7.876 -0.930 17.292 1.00 91.88 82 GLU A CA 1
ATOM 663 C C . GLU A 1 82 ? 6.377 -0.720 17.554 1.00 91.88 82 GLU A C 1
ATOM 665 O O . GLU A 1 82 ? 5.978 0.326 18.065 1.00 91.88 82 GLU A O 1
ATOM 670 N N . PHE A 1 83 ? 5.562 -1.752 17.310 1.00 94.06 83 PHE A N 1
ATOM 671 C CA . PHE A 1 83 ? 4.129 -1.723 17.596 1.00 94.06 83 PHE A CA 1
ATOM 672 C C . PHE A 1 83 ? 3.830 -1.476 19.076 1.00 94.06 83 PHE A C 1
ATOM 674 O O . PHE A 1 83 ? 2.958 -0.678 19.397 1.00 94.06 83 PHE A O 1
ATOM 681 N N . ASN A 1 84 ? 4.532 -2.155 19.987 1.00 94.50 84 ASN A N 1
ATOM 682 C CA . ASN A 1 84 ? 4.298 -1.994 21.420 1.00 94.50 84 ASN A CA 1
ATOM 683 C C . ASN A 1 84 ? 4.589 -0.562 21.880 1.00 94.50 84 ASN A C 1
ATOM 685 O O . ASN A 1 84 ? 3.798 -0.013 22.641 1.00 94.50 84 ASN A O 1
ATOM 689 N N . ASN A 1 85 ? 5.675 0.042 21.386 1.00 95.06 85 ASN A N 1
ATOM 690 C CA . ASN A 1 85 ? 6.029 1.426 21.697 1.00 95.06 85 ASN A CA 1
ATOM 691 C C . ASN A 1 85 ? 4.958 2.406 21.202 1.00 95.06 85 ASN A C 1
ATOM 693 O O . ASN A 1 85 ? 4.523 3.264 21.964 1.00 95.06 85 ASN A O 1
ATOM 697 N N . TRP A 1 86 ? 4.500 2.245 19.955 1.00 94.94 86 TRP A N 1
ATOM 698 C CA . TRP A 1 86 ? 3.400 3.043 19.405 1.00 94.94 86 TRP A CA 1
ATOM 699 C C . TRP A 1 86 ? 2.098 2.844 20.194 1.00 94.94 86 TRP A C 1
ATOM 701 O O . TRP A 1 86 ? 1.431 3.804 20.564 1.00 94.94 86 TRP A O 1
ATOM 711 N N . TYR A 1 87 ? 1.743 1.599 20.509 1.00 96.31 87 TYR A N 1
ATOM 712 C CA . TYR A 1 87 ? 0.518 1.303 21.244 1.00 96.31 87 TYR A CA 1
ATOM 713 C C . TYR A 1 87 ? 0.545 1.935 22.637 1.00 96.31 87 TYR A C 1
ATOM 715 O O . TYR A 1 87 ? -0.439 2.522 23.077 1.00 96.31 87 TYR A O 1
ATOM 723 N N . ASP A 1 88 ? 1.675 1.842 23.337 1.00 96.69 88 ASP A N 1
ATOM 724 C CA . ASP A 1 88 ? 1.824 2.433 24.663 1.00 96.69 88 ASP A CA 1
ATOM 725 C C . ASP A 1 88 ? 1.724 3.960 24.659 1.00 96.69 88 ASP A C 1
ATOM 727 O O . ASP A 1 88 ? 1.291 4.507 25.674 1.00 96.69 88 ASP A O 1
ATOM 731 N N . SER A 1 89 ? 2.035 4.632 23.541 1.00 96.12 89 SER A N 1
ATOM 732 C CA . SER A 1 89 ? 1.839 6.079 23.418 1.00 96.12 89 SER A CA 1
ATOM 733 C C . SER A 1 89 ? 0.385 6.486 23.177 1.00 96.12 89 SER A C 1
ATOM 735 O O . SER A 1 89 ? 0.010 7.565 23.613 1.00 96.12 89 SER A O 1
ATOM 737 N N . VAL A 1 90 ? -0.439 5.645 22.535 1.00 95.44 90 VAL A N 1
ATOM 738 C CA . VAL A 1 90 ? -1.824 6.009 22.151 1.00 95.44 90 VAL A CA 1
ATOM 739 C C . VAL A 1 90 ? -2.920 5.318 22.969 1.00 95.44 90 VAL A C 1
ATOM 741 O O . VAL A 1 90 ? -4.064 5.754 22.952 1.00 95.44 90 VAL A O 1
ATOM 744 N N . LYS A 1 91 ? -2.619 4.249 23.722 1.00 95.25 91 LYS A N 1
ATOM 745 C CA . LYS A 1 91 ? -3.632 3.369 24.353 1.00 95.25 91 LYS A CA 1
ATOM 746 C C . LYS A 1 91 ? -4.644 4.053 25.282 1.00 95.25 91 LYS A C 1
ATOM 748 O O . LYS A 1 91 ? -5.690 3.476 25.569 1.00 95.25 91 LYS A O 1
ATOM 753 N N . HIS A 1 92 ? -4.313 5.232 25.803 1.00 95.25 92 HIS A N 1
ATOM 754 C CA . HIS A 1 92 ? -5.167 6.010 26.706 1.00 95.25 92 HIS A CA 1
ATOM 755 C C . HIS A 1 92 ? -5.911 7.153 26.004 1.00 95.25 92 HIS A C 1
ATOM 757 O O . HIS A 1 92 ? -6.707 7.841 26.639 1.00 95.25 92 HIS A O 1
ATOM 763 N N . GLU A 1 93 ? -5.658 7.360 24.715 1.00 96.69 93 GLU A N 1
ATOM 764 C CA . GLU A 1 93 ? -6.363 8.337 23.898 1.00 96.69 93 GLU A CA 1
ATOM 765 C C . GLU A 1 93 ? -7.743 7.817 23.472 1.00 96.69 93 GLU A C 1
ATOM 767 O O . GLU A 1 93 ? -8.094 6.647 23.663 1.00 96.69 93 GLU A O 1
ATOM 772 N N . THR A 1 94 ? -8.543 8.712 22.888 1.00 97.88 94 THR A N 1
ATOM 773 C CA . THR A 1 94 ? -9.839 8.346 22.314 1.00 97.88 94 THR A CA 1
ATOM 774 C C . THR A 1 94 ? -9.653 7.806 20.902 1.00 97.88 94 THR A C 1
ATOM 776 O O . THR A 1 94 ? -9.115 8.474 20.025 1.00 97.88 94 THR A O 1
ATOM 779 N N . PHE A 1 95 ? -10.146 6.598 20.686 1.00 97.81 95 PHE A N 1
ATOM 780 C CA . PHE A 1 95 ? -10.263 5.941 19.403 1.00 97.81 95 PHE A CA 1
ATOM 781 C C . PHE A 1 95 ? -11.683 6.132 18.862 1.00 97.81 95 PHE A C 1
ATOM 783 O O . PHE A 1 95 ? -12.634 5.537 19.373 1.00 97.81 95 PHE A O 1
ATOM 790 N N . ASP A 1 96 ? -11.818 6.957 17.823 1.00 98.12 96 ASP A N 1
ATOM 791 C CA . ASP A 1 96 ? -13.010 7.014 16.971 1.00 98.12 96 ASP A CA 1
ATOM 792 C C . ASP A 1 96 ? -12.824 6.037 15.807 1.00 98.12 96 ASP A C 1
ATOM 794 O O . ASP A 1 96 ? -11.963 6.233 14.945 1.00 98.12 96 ASP A O 1
ATOM 798 N N . PHE A 1 97 ? -13.631 4.975 15.775 1.00 98.00 97 PHE A N 1
ATOM 799 C CA . PHE A 1 97 ? -13.483 3.917 14.781 1.00 98.00 97 PHE A CA 1
ATOM 800 C C . PHE A 1 97 ? -13.585 4.433 13.343 1.00 98.00 97 PHE A C 1
ATOM 802 O O . PHE A 1 97 ? -12.792 4.032 12.492 1.00 98.00 97 PHE A O 1
ATOM 809 N N . LYS A 1 98 ? -14.549 5.313 13.049 1.00 97.31 98 LYS A N 1
ATOM 810 C CA . LYS A 1 98 ? -14.792 5.769 11.673 1.00 97.31 98 LYS A CA 1
ATOM 811 C C . LYS A 1 98 ? -13.656 6.644 11.191 1.00 97.31 98 LYS A C 1
ATOM 813 O O . LYS A 1 98 ? -13.200 6.466 10.063 1.00 97.31 98 LYS A O 1
ATOM 818 N N . GLN A 1 99 ? -13.203 7.558 12.044 1.00 96.62 99 GLN A N 1
ATOM 819 C CA . GLN A 1 99 ? -12.081 8.426 11.721 1.00 96.62 99 GLN A CA 1
ATOM 820 C C . GLN A 1 99 ? -10.814 7.599 11.488 1.00 96.62 99 GLN A C 1
ATOM 822 O O . GLN A 1 99 ? -10.219 7.682 10.420 1.00 96.62 99 GLN A O 1
ATOM 827 N N . GLN A 1 100 ? -10.476 6.707 12.420 1.00 96.25 100 GLN A N 1
ATOM 828 C CA . GLN A 1 100 ? -9.274 5.874 12.329 1.00 96.25 100 GLN A CA 1
ATOM 829 C C . GLN A 1 100 ? -9.307 4.918 11.129 1.00 96.25 100 GLN A C 1
ATOM 831 O O . GLN A 1 100 ? -8.281 4.686 10.492 1.00 96.25 100 GLN A O 1
ATOM 836 N N . PHE A 1 101 ? -10.479 4.378 10.782 1.00 96.00 101 PHE A N 1
ATOM 837 C CA . PHE A 1 101 ? -10.644 3.547 9.590 1.00 96.00 101 PHE A CA 1
ATOM 838 C C . PHE A 1 101 ? -10.397 4.342 8.304 1.00 96.00 101 PHE A C 1
ATOM 840 O O . PHE A 1 101 ? -9.662 3.880 7.430 1.00 96.00 101 PHE A O 1
ATOM 847 N N . LEU A 1 102 ? -10.978 5.541 8.192 1.00 95.44 102 LEU A N 1
ATOM 848 C CA . LEU A 1 102 ? -10.784 6.408 7.030 1.00 95.44 102 LEU A CA 1
ATOM 849 C C . LEU A 1 102 ? -9.331 6.867 6.906 1.00 95.44 102 LEU A C 1
ATOM 851 O O . LEU A 1 102 ? -8.765 6.751 5.820 1.00 95.44 102 LEU A O 1
ATOM 855 N N . ASP A 1 103 ? -8.722 7.314 8.003 1.00 94.44 103 ASP A N 1
ATOM 856 C CA . ASP A 1 103 ? -7.331 7.770 8.037 1.00 94.44 103 ASP A CA 1
ATOM 857 C C . ASP A 1 103 ? -6.371 6.639 7.642 1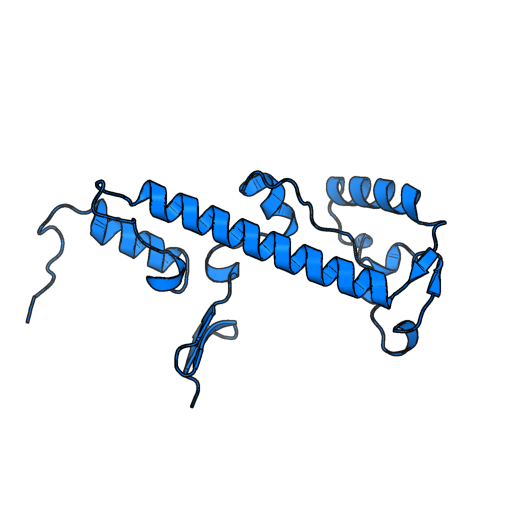.00 94.44 103 ASP A C 1
ATOM 859 O O . ASP A 1 103 ? -5.474 6.834 6.818 1.00 94.44 103 ASP A O 1
ATOM 863 N N . TYR A 1 104 ? -6.607 5.422 8.146 1.00 94.50 104 TYR A N 1
ATOM 864 C CA . TYR A 1 104 ? -5.834 4.242 7.767 1.00 94.50 104 TYR A CA 1
ATOM 865 C C . TYR A 1 104 ? -5.983 3.904 6.280 1.00 94.50 104 TYR A C 1
ATOM 867 O O . TYR A 1 104 ? -4.982 3.721 5.586 1.00 94.50 104 TYR A O 1
ATOM 875 N N . CYS A 1 105 ? -7.217 3.837 5.767 1.00 94.00 105 CYS A N 1
ATOM 876 C CA . CYS A 1 105 ? -7.459 3.550 4.354 1.00 94.00 105 CYS A CA 1
ATOM 877 C C . CYS A 1 105 ? -6.846 4.616 3.442 1.00 94.00 105 CYS A C 1
ATOM 879 O O . CYS A 1 105 ? -6.274 4.278 2.406 1.00 94.00 105 CYS A O 1
ATOM 881 N N . TRP A 1 106 ? -6.948 5.888 3.824 1.00 94.25 106 TRP A N 1
ATOM 882 C CA . TRP A 1 106 ? -6.348 6.994 3.092 1.00 94.25 106 TRP A CA 1
ATOM 883 C C . TRP A 1 106 ? -4.825 6.870 3.053 1.00 94.25 106 TRP A C 1
ATOM 885 O O . TRP A 1 106 ? -4.241 6.891 1.971 1.00 94.25 106 TRP A O 1
ATOM 895 N N . SER A 1 107 ? -4.192 6.664 4.210 1.00 93.06 107 SER A N 1
ATOM 896 C CA . SER A 1 107 ? -2.742 6.483 4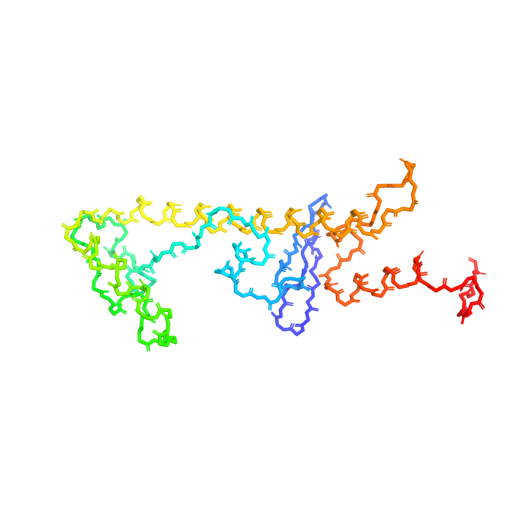.326 1.00 93.06 107 SER A CA 1
ATOM 897 C C . SER A 1 107 ? -2.240 5.300 3.488 1.00 93.06 107 SER A C 1
ATOM 899 O O . SER A 1 107 ? -1.296 5.457 2.714 1.00 93.06 107 SER A O 1
ATOM 901 N N . ASP A 1 108 ? -2.914 4.145 3.547 1.00 93.56 108 ASP A N 1
ATOM 902 C CA . ASP A 1 108 ? -2.559 2.964 2.748 1.00 93.56 108 ASP A CA 1
ATOM 903 C C . ASP A 1 108 ? -2.657 3.244 1.234 1.00 93.56 108 ASP A C 1
ATOM 905 O O . ASP A 1 108 ? -1.783 2.835 0.463 1.00 93.56 108 ASP A O 1
ATOM 909 N N . VAL A 1 109 ? -3.697 3.960 0.790 1.00 93.69 109 VAL A N 1
ATOM 910 C CA . VAL A 1 109 ? -3.876 4.322 -0.626 1.00 93.69 109 VAL A CA 1
ATOM 911 C C . VAL A 1 109 ? -2.815 5.319 -1.087 1.00 93.69 109 VAL A C 1
ATOM 913 O O . VAL A 1 109 ? -2.257 5.135 -2.170 1.00 93.69 109 VAL A O 1
ATOM 916 N N . VAL A 1 110 ? -2.513 6.342 -0.284 1.00 94.75 110 VAL A N 1
ATOM 917 C CA . VAL A 1 110 ? -1.482 7.343 -0.598 1.00 94.75 110 VAL A CA 1
ATOM 918 C C . VAL A 1 110 ? -0.109 6.685 -0.682 1.00 94.75 110 VAL A C 1
ATOM 920 O O . VAL A 1 110 ? 0.561 6.817 -1.703 1.00 94.75 110 VAL A O 1
ATOM 923 N N . LEU A 1 111 ? 0.274 5.884 0.317 1.00 95.25 111 LEU A N 1
ATOM 924 C CA . LEU A 1 111 ? 1.561 5.187 0.330 1.00 95.25 111 LEU A CA 1
ATOM 925 C C . LEU A 1 111 ? 1.708 4.235 -0.867 1.00 95.25 111 LEU A C 1
ATOM 927 O O . LEU A 1 111 ? 2.773 4.157 -1.487 1.00 95.25 111 LEU A O 1
ATOM 931 N N . LEU A 1 112 ? 0.632 3.527 -1.231 1.00 95.44 112 LEU A N 1
ATOM 932 C CA . LEU A 1 112 ? 0.628 2.661 -2.407 1.00 95.44 112 LEU A CA 1
ATOM 933 C C . LEU A 1 112 ? 0.794 3.469 -3.701 1.00 95.44 112 LEU A C 1
ATOM 935 O O . LEU A 1 112 ? 1.566 3.064 -4.576 1.00 95.44 112 LEU A O 1
ATOM 939 N N . ALA A 1 113 ? 0.077 4.587 -3.833 1.00 95.69 113 ALA A N 1
ATOM 940 C CA . ALA A 1 113 ? 0.161 5.466 -4.992 1.00 95.69 113 ALA A CA 1
ATOM 941 C C . ALA A 1 113 ? 1.568 6.059 -5.139 1.00 95.69 113 ALA A C 1
ATOM 943 O O . ALA A 1 113 ? 2.156 5.953 -6.217 1.00 95.69 113 ALA A O 1
ATOM 944 N N . ASP A 1 114 ? 2.139 6.586 -4.057 1.00 96.38 114 ASP A N 1
ATOM 945 C CA . ASP A 1 114 ? 3.478 7.172 -4.037 1.00 96.38 114 ASP A CA 1
ATOM 946 C C . ASP A 1 114 ? 4.552 6.142 -4.389 1.00 96.38 114 ASP A C 1
ATOM 948 O O . ASP A 1 114 ? 5.403 6.405 -5.240 1.00 96.38 114 ASP A O 1
ATOM 952 N N . GLY A 1 115 ? 4.477 4.926 -3.839 1.00 96.50 115 GLY A N 1
ATOM 953 C CA . GLY A 1 115 ? 5.399 3.852 -4.214 1.00 96.50 115 GLY A CA 1
ATOM 954 C C . GLY A 1 115 ? 5.259 3.426 -5.677 1.00 96.50 115 GLY A C 1
ATOM 955 O O . GLY A 1 115 ? 6.260 3.216 -6.365 1.00 96.50 115 GLY A O 1
ATOM 956 N N . CYS A 1 116 ? 4.033 3.360 -6.206 1.00 96.62 116 CYS A N 1
ATOM 957 C CA . CYS A 1 116 ? 3.810 3.079 -7.626 1.00 96.62 116 CYS A CA 1
ATOM 958 C C . CYS A 1 116 ? 4.374 4.191 -8.523 1.00 96.62 116 CYS A C 1
ATOM 960 O O . CYS A 1 116 ? 4.977 3.899 -9.559 1.00 96.62 116 CYS A O 1
ATOM 962 N N . LEU A 1 117 ? 4.208 5.458 -8.138 1.00 96.75 117 LEU A N 1
ATOM 963 C CA . LEU A 1 117 ? 4.753 6.608 -8.858 1.00 96.75 117 LEU A CA 1
ATOM 964 C C . LEU A 1 117 ? 6.282 6.643 -8.797 1.00 96.75 117 LEU A C 1
ATOM 966 O O . LEU A 1 117 ? 6.915 6.878 -9.828 1.00 96.75 117 LEU A O 1
ATOM 970 N N . ALA A 1 118 ? 6.880 6.343 -7.644 1.00 97.12 118 ALA A N 1
ATOM 971 C CA . ALA A 1 118 ? 8.326 6.232 -7.482 1.00 97.12 118 ALA A CA 1
ATOM 972 C C . ALA A 1 118 ? 8.898 5.110 -8.359 1.00 97.12 118 ALA A C 1
ATOM 974 O O . ALA A 1 118 ? 9.828 5.340 -9.133 1.00 97.12 118 ALA A O 1
ATOM 975 N N . PHE A 1 119 ? 8.291 3.920 -8.328 1.00 97.00 119 PHE A N 1
ATOM 976 C CA . PHE A 1 119 ? 8.662 2.812 -9.208 1.00 97.00 119 PHE A CA 1
ATOM 977 C C . PHE A 1 119 ? 8.562 3.198 -10.690 1.00 97.00 119 PHE A C 1
ATOM 979 O O . PHE A 1 119 ? 9.507 2.991 -11.454 1.00 97.00 119 PHE A O 1
ATOM 986 N N . ARG A 1 120 ? 7.441 3.806 -11.099 1.00 96.56 120 ARG A N 1
ATOM 987 C CA . ARG A 1 120 ? 7.231 4.291 -12.470 1.00 96.56 120 ARG A CA 1
ATOM 988 C C . ARG A 1 120 ? 8.319 5.270 -12.891 1.00 96.56 120 ARG A C 1
ATOM 990 O O . ARG A 1 120 ? 8.892 5.095 -13.963 1.00 96.56 120 ARG A O 1
ATOM 997 N N . LYS A 1 121 ? 8.625 6.253 -12.043 1.00 96.50 121 LYS A N 1
ATOM 998 C CA . LYS A 1 121 ? 9.675 7.245 -12.278 1.00 96.50 121 LYS A CA 1
ATOM 999 C C . LYS A 1 121 ? 11.030 6.573 -12.496 1.00 96.50 121 LYS A C 1
ATOM 1001 O O . LYS A 1 121 ? 11.651 6.809 -13.527 1.00 96.50 121 LYS A O 1
ATOM 1006 N N . ILE A 1 122 ? 11.431 5.672 -11.596 1.00 96.00 122 ILE A N 1
ATOM 1007 C CA . ILE A 1 122 ? 12.707 4.946 -11.687 1.00 96.00 122 ILE A CA 1
ATOM 1008 C C . ILE A 1 122 ? 12.810 4.183 -13.013 1.00 96.00 122 ILE A C 1
ATOM 1010 O O . ILE A 1 122 ? 13.822 4.285 -13.704 1.00 96.00 122 ILE A O 1
ATOM 1014 N N . ILE A 1 123 ? 11.775 3.429 -13.397 1.00 95.50 123 ILE A N 1
ATOM 1015 C CA . ILE A 1 123 ? 11.804 2.654 -14.645 1.00 95.50 123 ILE A CA 1
ATOM 1016 C C . ILE A 1 123 ? 11.878 3.574 -15.866 1.00 95.50 123 ILE A C 1
ATOM 1018 O O . ILE A 1 123 ? 12.695 3.334 -16.757 1.00 95.50 123 ILE A O 1
ATOM 1022 N N . MET A 1 124 ? 11.053 4.621 -15.920 1.00 95.00 124 MET A N 1
ATOM 1023 C CA . MET A 1 124 ? 11.042 5.552 -17.051 1.00 95.00 124 MET A CA 1
ATOM 1024 C C . MET A 1 124 ? 12.396 6.258 -17.201 1.00 95.00 124 MET A C 1
ATOM 1026 O O . MET A 1 124 ? 12.953 6.276 -18.296 1.00 95.00 124 MET A O 1
ATOM 1030 N N . GLU A 1 125 ? 12.990 6.734 -16.104 1.00 94.44 125 GLU A N 1
ATOM 1031 C CA . GLU A 1 125 ? 14.315 7.368 -16.104 1.00 94.44 125 GLU A CA 1
ATOM 1032 C C . GLU A 1 125 ? 15.421 6.406 -16.551 1.00 94.44 125 GLU A C 1
ATOM 1034 O O . GLU A 1 125 ? 16.265 6.769 -17.366 1.00 94.44 125 GLU A O 1
ATOM 1039 N N . ARG A 1 126 ? 15.405 5.155 -16.077 1.00 92.56 126 ARG A N 1
ATOM 1040 C CA . ARG A 1 126 ? 16.427 4.148 -16.420 1.00 92.56 126 ARG A CA 1
ATOM 1041 C C . ARG A 1 126 ? 16.306 3.594 -17.837 1.00 92.56 126 ARG A C 1
ATOM 1043 O O . ARG A 1 126 ? 17.247 2.974 -18.320 1.00 92.56 126 ARG A O 1
ATOM 1050 N N . THR A 1 127 ? 15.161 3.772 -18.489 1.00 92.88 127 THR A N 1
ATOM 1051 C CA . THR A 1 127 ? 14.894 3.243 -19.840 1.00 92.88 127 THR A CA 1
ATOM 1052 C C . THR A 1 127 ? 14.816 4.328 -20.914 1.00 92.88 127 THR A C 1
ATOM 1054 O O . THR A 1 127 ? 14.627 4.015 -22.099 1.00 92.88 127 THR A O 1
ATOM 1057 N N . LYS A 1 128 ? 14.983 5.592 -20.512 1.00 90.88 128 LYS A N 1
ATOM 1058 C CA . LYS A 1 128 ? 15.165 6.740 -21.397 1.00 90.88 128 LYS A CA 1
ATOM 1059 C C . LYS A 1 128 ? 16.467 6.591 -22.191 1.00 90.88 128 LYS A C 1
ATOM 1061 O O . LYS A 1 128 ? 17.488 6.197 -21.639 1.00 90.88 128 LYS A O 1
ATOM 1066 N N . LEU A 1 129 ? 16.403 6.866 -23.494 1.00 79.31 129 LEU A N 1
ATOM 1067 C CA . LEU A 1 129 ? 17.559 6.787 -24.403 1.00 79.31 129 LEU A CA 1
ATOM 1068 C C . LEU A 1 129 ? 18.132 8.170 -24.710 1.00 79.31 129 LEU A C 1
ATOM 1070 O O . LEU A 1 129 ? 19.341 8.361 -24.675 1.00 79.31 129 LEU A O 1
ATOM 1074 N N . ASP A 1 130 ? 17.248 9.126 -24.973 1.00 79.88 130 ASP A N 1
ATOM 1075 C CA . ASP A 1 130 ? 17.580 10.495 -25.339 1.00 79.88 130 ASP A CA 1
ATOM 1076 C C . ASP A 1 130 ? 16.433 11.435 -24.935 1.00 79.88 130 ASP A C 1
ATOM 1078 O O . ASP A 1 130 ? 15.424 11.015 -24.359 1.00 79.88 130 ASP A O 1
ATOM 1082 N N . GLU A 1 131 ? 16.594 12.725 -25.205 1.00 79.00 131 GLU A N 1
ATOM 1083 C CA . GLU A 1 131 ? 15.615 13.769 -24.894 1.00 79.00 131 GLU A CA 1
ATOM 1084 C C . GLU A 1 131 ? 14.256 13.611 -25.597 1.00 79.00 131 GLU A C 1
ATOM 1086 O O . GLU A 1 131 ? 13.254 14.081 -25.057 1.00 79.00 131 GLU A O 1
ATOM 1091 N N . ASN A 1 132 ? 14.189 12.872 -26.709 1.00 80.81 132 ASN A N 1
ATOM 1092 C CA . ASN A 1 132 ? 12.970 12.610 -27.478 1.00 80.81 132 ASN A CA 1
ATOM 1093 C C . ASN A 1 132 ? 12.250 11.318 -27.043 1.00 80.81 132 ASN A C 1
ATOM 1095 O O . ASN A 1 132 ? 11.172 11.001 -27.552 1.00 80.81 132 ASN A O 1
ATOM 1099 N N . ASN A 1 133 ? 12.809 10.564 -26.090 1.00 82.56 133 ASN A N 1
ATOM 1100 C CA . ASN A 1 133 ? 12.228 9.335 -25.556 1.00 82.56 133 ASN A CA 1
ATOM 1101 C C . ASN A 1 133 ? 11.857 9.491 -24.071 1.00 82.56 133 ASN A C 1
ATOM 1103 O O . ASN A 1 133 ? 12.709 9.741 -23.225 1.00 82.56 133 ASN A O 1
ATOM 1107 N N . TYR A 1 134 ? 10.591 9.278 -23.711 1.00 85.38 134 TYR A N 1
ATOM 1108 C CA . TYR A 1 134 ? 10.130 9.390 -22.315 1.00 85.38 134 TYR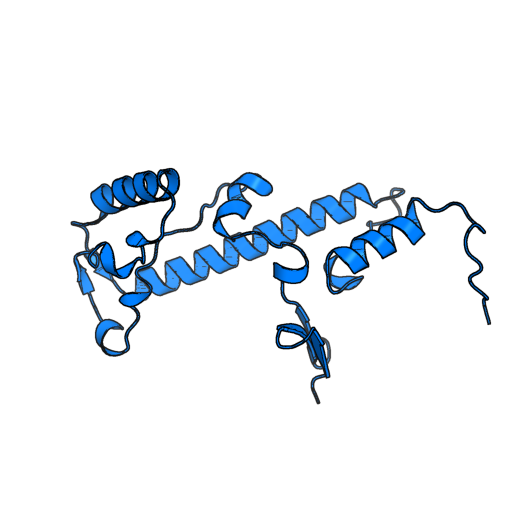 A CA 1
ATOM 1109 C C . TYR A 1 134 ? 10.421 8.153 -21.441 1.00 85.38 134 TYR A C 1
ATOM 1111 O O . TYR A 1 134 ? 10.028 8.123 -20.277 1.00 85.38 134 TYR A O 1
ATOM 1119 N N . GLY A 1 135 ? 11.097 7.133 -21.975 1.00 91.94 135 GLY A N 1
ATOM 1120 C CA . GLY A 1 135 ? 11.266 5.840 -21.318 1.00 91.94 135 GLY A CA 1
ATOM 1121 C C . GLY A 1 135 ? 10.043 4.931 -21.461 1.00 91.94 135 GLY A C 1
ATOM 1122 O O . GLY A 1 135 ? 9.036 5.266 -22.086 1.00 91.94 135 GLY A O 1
ATOM 1123 N N . ILE A 1 136 ? 10.149 3.732 -20.898 1.00 93.06 136 ILE A N 1
ATOM 1124 C CA . ILE A 1 136 ? 9.099 2.714 -20.910 1.00 93.06 136 ILE A CA 1
ATOM 1125 C C . ILE A 1 136 ? 8.236 2.904 -19.666 1.00 93.06 136 ILE A C 1
ATOM 1127 O O . ILE A 1 136 ? 8.709 2.734 -18.545 1.00 93.06 136 ILE A O 1
ATOM 1131 N N . ASP A 1 137 ? 6.951 3.196 -19.854 1.00 94.81 137 ASP A N 1
ATOM 1132 C CA . ASP A 1 137 ? 6.000 3.202 -18.744 1.00 94.81 137 ASP A CA 1
ATOM 1133 C C . ASP A 1 137 ? 5.672 1.753 -18.326 1.00 94.81 137 ASP A C 1
ATOM 1135 O O . ASP A 1 137 ? 5.125 0.987 -19.138 1.00 94.81 137 ASP A O 1
ATOM 1139 N N . PRO A 1 138 ? 5.978 1.340 -17.082 1.00 94.88 138 PRO A N 1
ATOM 1140 C CA . PRO A 1 138 ? 5.798 -0.040 -16.651 1.00 94.88 138 PRO A CA 1
ATOM 1141 C C . PRO A 1 138 ? 4.332 -0.484 -16.599 1.00 94.88 138 PRO A C 1
ATOM 1143 O O . PRO A 1 138 ? 4.028 -1.639 -16.913 1.00 94.88 138 PRO A O 1
ATOM 1146 N N . PHE A 1 139 ? 3.412 0.416 -16.247 1.00 93.94 139 PHE A N 1
ATOM 1147 C CA . PHE A 1 139 ? 1.996 0.092 -16.063 1.00 93.94 139 PHE A CA 1
ATOM 1148 C C . PHE A 1 139 ? 1.220 0.111 -17.382 1.00 93.94 139 PHE A C 1
ATOM 1150 O O . PHE A 1 139 ? 0.201 -0.578 -17.522 1.00 93.94 139 PHE A O 1
ATOM 1157 N N . LEU A 1 140 ? 1.712 0.840 -18.387 1.00 90.88 140 LEU A N 1
ATOM 1158 C CA . LEU A 1 140 ? 1.147 0.812 -19.738 1.00 90.88 140 LEU A CA 1
ATOM 1159 C C . LEU A 1 140 ? 1.682 -0.368 -20.556 1.00 90.88 140 LEU A C 1
ATOM 1161 O O . LEU A 1 140 ? 0.888 -1.098 -21.154 1.00 90.88 140 LEU A O 1
ATOM 1165 N N . SER A 1 141 ? 2.999 -0.590 -20.538 1.00 88.62 141 SER A N 1
ATOM 1166 C CA . SER A 1 141 ? 3.679 -1.567 -21.405 1.00 88.62 141 SER A CA 1
ATOM 1167 C C . SER A 1 141 ? 3.537 -3.023 -20.957 1.00 88.62 141 SER A C 1
ATOM 1169 O O . SER A 1 141 ? 3.734 -3.933 -21.760 1.00 88.62 141 SER A O 1
ATOM 1171 N N . SER A 1 142 ? 3.223 -3.272 -19.683 1.00 91.31 142 SER A N 1
ATOM 1172 C CA . SER A 1 142 ? 3.228 -4.616 -19.099 1.00 91.31 142 SER A CA 1
ATOM 1173 C C . SER A 1 142 ? 2.095 -4.833 -18.093 1.00 91.31 142 SER A C 1
ATOM 1175 O O . SER A 1 142 ? 1.278 -3.949 -17.822 1.00 91.31 142 SER A O 1
ATOM 1177 N N . ILE A 1 143 ? 1.994 -6.070 -17.595 1.00 91.12 143 ILE A N 1
ATOM 1178 C CA . ILE A 1 143 ? 1.020 -6.476 -16.564 1.00 91.12 143 ILE A CA 1
ATOM 1179 C C . ILE A 1 143 ? 1.713 -7.070 -15.324 1.00 91.12 143 ILE A C 1
ATOM 1181 O O . ILE A 1 143 ? 1.080 -7.206 -14.293 1.00 91.12 143 ILE A O 1
ATOM 1185 N N . LYS A 1 144 ? 3.002 -7.419 -15.405 1.00 92.06 144 LYS A N 1
ATOM 1186 C CA . LYS A 1 1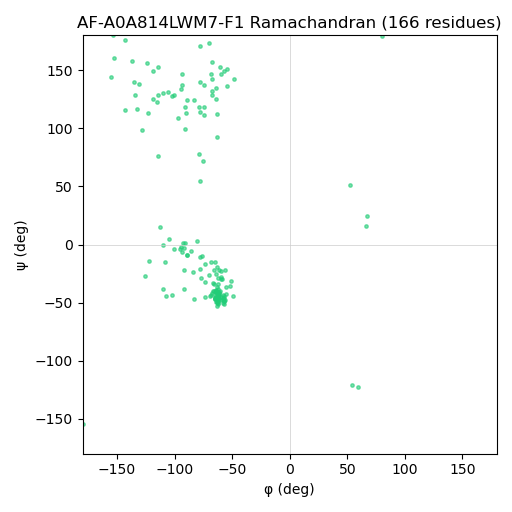44 ? 3.802 -7.916 -14.275 1.00 92.06 144 LYS A CA 1
ATOM 1187 C C . LYS A 1 144 ? 5.281 -7.600 -14.476 1.00 92.06 144 LYS A C 1
ATOM 1189 O O . LYS A 1 144 ? 5.710 -7.436 -15.625 1.00 92.06 144 LYS A O 1
ATOM 1194 N N . ILE A 1 145 ? 6.068 -7.625 -13.400 1.00 93.06 145 ILE A N 1
ATOM 1195 C CA . ILE A 1 145 ? 7.500 -7.279 -13.422 1.00 93.06 145 ILE A CA 1
ATOM 1196 C C . ILE A 1 145 ? 8.306 -8.098 -14.440 1.00 93.06 145 ILE A C 1
ATOM 1198 O O . ILE A 1 145 ? 9.067 -7.536 -15.215 1.00 93.06 145 ILE A O 1
ATOM 1202 N N . ALA A 1 146 ? 8.068 -9.409 -14.546 1.00 91.81 146 ALA A N 1
ATOM 1203 C CA . ALA A 1 146 ? 8.793 -10.262 -15.494 1.00 91.81 146 ALA A CA 1
ATOM 1204 C C . ALA A 1 146 ? 8.554 -9.868 -16.966 1.00 91.81 146 ALA A C 1
ATOM 1206 O O . ALA A 1 146 ? 9.476 -9.887 -17.778 1.00 91.81 146 ALA A O 1
ATOM 1207 N N . SER A 1 147 ? 7.319 -9.472 -17.306 1.00 91.25 147 SER A N 1
ATOM 1208 C CA . SER A 1 147 ? 6.983 -8.979 -18.651 1.00 91.25 147 SER A CA 1
ATOM 1209 C C . SER A 1 147 ? 7.703 -7.667 -18.945 1.00 91.25 147 SER A C 1
ATOM 1211 O O . SER A 1 147 ? 8.211 -7.476 -20.049 1.00 91.25 147 SER A O 1
ATOM 1213 N N . LEU A 1 148 ? 7.777 -6.787 -17.944 1.00 94.19 148 LEU A N 1
ATOM 1214 C CA . LEU A 1 148 ? 8.482 -5.519 -18.050 1.00 94.19 148 LEU A CA 1
ATOM 1215 C C . LEU A 1 148 ? 9.981 -5.739 -18.267 1.00 94.19 148 LEU A C 1
ATOM 1217 O O . LEU A 1 148 ? 10.538 -5.186 -19.210 1.00 94.19 148 LEU A O 1
ATOM 1221 N N . CYS A 1 149 ? 10.621 -6.580 -17.452 1.00 93.31 149 CYS A N 1
ATOM 1222 C CA . CYS A 1 149 ? 12.042 -6.899 -17.592 1.00 93.31 149 CYS A CA 1
ATOM 1223 C C . CYS A 1 149 ? 12.356 -7.459 -18.983 1.00 93.31 149 CYS A C 1
ATOM 1225 O O . CYS A 1 149 ? 13.308 -7.017 -19.622 1.00 93.31 149 CYS A O 1
ATOM 1227 N N . HIS A 1 150 ? 11.523 -8.373 -19.490 1.00 92.19 150 HIS A N 1
ATOM 1228 C CA . HIS A 1 150 ? 11.689 -8.925 -20.836 1.00 92.19 150 HIS A CA 1
ATOM 1229 C C . HIS A 1 150 ? 11.517 -7.868 -21.933 1.00 92.19 150 HIS A C 1
ATOM 1231 O O . HIS A 1 150 ? 12.251 -7.855 -22.920 1.00 92.19 150 HIS A O 1
ATOM 1237 N N . HIS A 1 151 ? 10.555 -6.957 -21.771 1.00 90.38 151 HIS A N 1
ATOM 1238 C CA . HIS A 1 151 ? 10.355 -5.847 -22.698 1.00 90.38 151 HIS A CA 1
ATOM 1239 C C . HIS A 1 151 ? 11.554 -4.888 -22.702 1.00 90.38 151 HIS A C 1
ATOM 1241 O O . HIS A 1 151 ? 12.042 -4.541 -23.777 1.00 90.38 151 HIS A O 1
ATOM 1247 N N . ILE A 1 152 ? 12.080 -4.520 -21.530 1.00 91.44 152 ILE A N 1
ATOM 1248 C CA . ILE A 1 152 ? 13.286 -3.689 -21.394 1.00 91.44 152 ILE A CA 1
ATOM 1249 C C . ILE A 1 152 ? 14.489 -4.385 -22.036 1.00 91.44 152 ILE A C 1
ATOM 1251 O O . ILE A 1 152 ? 15.186 -3.777 -22.841 1.00 91.44 152 ILE A O 1
ATOM 1255 N N . PHE A 1 153 ? 14.705 -5.670 -21.748 1.00 89.94 153 PHE A N 1
ATOM 1256 C CA . PHE A 1 153 ? 15.826 -6.427 -22.303 1.00 89.94 153 PHE A CA 1
ATOM 1257 C C . PHE A 1 153 ? 15.810 -6.433 -23.836 1.00 89.94 153 PHE A C 1
ATOM 1259 O O . PHE A 1 153 ? 16.801 -6.060 -24.463 1.00 89.94 153 PHE A O 1
ATOM 1266 N N . ARG A 1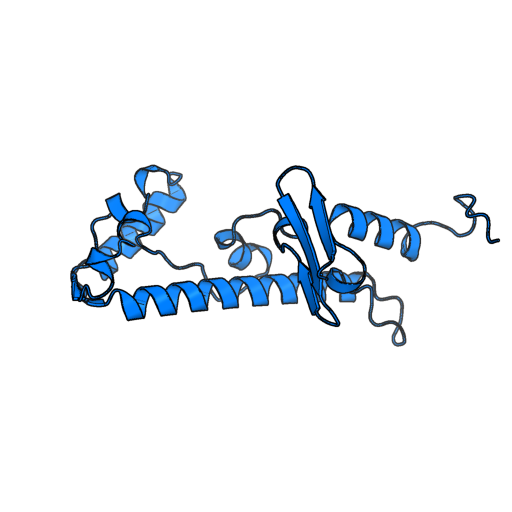 154 ? 14.665 -6.768 -24.443 1.00 87.06 154 ARG A N 1
ATOM 1267 C CA . ARG A 1 154 ? 14.519 -6.799 -25.907 1.00 87.06 154 ARG A CA 1
ATOM 1268 C C . ARG A 1 154 ? 14.627 -5.428 -26.567 1.00 87.06 154 ARG A C 1
ATOM 1270 O O . ARG A 1 154 ? 15.085 -5.352 -27.696 1.00 87.06 154 ARG A O 1
ATOM 1277 N N . SER A 1 155 ? 14.178 -4.367 -25.900 1.00 84.19 155 SER A N 1
ATOM 1278 C CA . SER A 1 155 ? 14.142 -3.024 -26.496 1.00 84.19 155 SER A CA 1
ATOM 1279 C C . SER A 1 155 ? 15.396 -2.189 -26.242 1.00 84.19 155 SER A C 1
ATOM 1281 O O . SER A 1 155 ? 15.622 -1.229 -26.974 1.00 84.19 155 SER A O 1
ATOM 1283 N N . LYS A 1 156 ? 16.186 -2.503 -25.205 1.00 80.44 156 LYS A N 1
ATOM 1284 C CA . LYS A 1 156 ? 17.293 -1.645 -24.746 1.00 80.44 156 LYS A CA 1
ATOM 1285 C C . LYS A 1 156 ? 18.649 -2.341 -24.651 1.00 80.44 156 LYS A C 1
ATOM 1287 O O . LYS A 1 156 ? 19.661 -1.660 -24.726 1.00 80.44 156 LYS A O 1
ATOM 1292 N N . ILE A 1 157 ? 18.685 -3.657 -24.435 1.00 82.75 157 ILE A N 1
ATOM 1293 C CA . ILE A 1 157 ? 19.935 -4.389 -24.145 1.00 82.75 157 ILE A CA 1
ATOM 1294 C C . ILE A 1 157 ? 20.326 -5.299 -25.310 1.00 82.75 157 ILE A C 1
ATOM 1296 O O . ILE A 1 157 ? 21.505 -5.455 -25.625 1.00 82.75 157 ILE A O 1
ATOM 1300 N N . MET A 1 158 ? 19.337 -5.921 -25.945 1.00 82.06 158 MET A N 1
ATOM 1301 C CA . MET A 1 158 ? 19.553 -6.861 -27.035 1.00 82.06 158 MET A CA 1
ATOM 1302 C C . MET A 1 158 ? 20.110 -6.155 -28.275 1.00 82.06 158 MET A C 1
ATOM 1304 O O . MET A 1 158 ? 19.582 -5.131 -28.707 1.00 82.06 158 MET A O 1
ATOM 1308 N N . LYS A 1 159 ? 21.173 -6.718 -28.861 1.00 72.12 159 LYS A N 1
ATOM 1309 C CA . LYS A 1 159 ? 21.738 -6.212 -30.117 1.00 72.12 159 LYS A CA 1
ATOM 1310 C C . LYS A 1 159 ? 20.753 -6.463 -31.268 1.00 72.12 159 LYS A C 1
ATOM 1312 O O . LYS A 1 159 ? 20.081 -7.502 -31.251 1.00 72.12 159 LYS A O 1
ATOM 1317 N N . PRO A 1 160 ? 20.693 -5.576 -32.275 1.00 68.94 160 PRO A N 1
ATOM 1318 C CA . PRO A 1 160 ? 19.929 -5.833 -33.492 1.00 68.94 160 PRO A CA 1
ATOM 1319 C C . PRO A 1 160 ? 20.240 -7.228 -34.059 1.00 68.94 160 PRO A C 1
ATOM 1321 O O . PRO A 1 160 ? 21.377 -7.686 -33.968 1.00 68.94 160 PRO A O 1
ATOM 1324 N N . GLU A 1 161 ? 19.220 -7.905 -34.595 1.00 66.38 161 GLU A N 1
ATOM 1325 C CA . GLU A 1 161 ? 19.350 -9.176 -35.339 1.00 66.38 161 GLU A CA 1
ATOM 1326 C C . GLU A 1 161 ? 19.817 -10.406 -34.532 1.00 66.38 161 GLU A C 1
ATOM 1328 O O . GLU A 1 161 ? 20.167 -11.435 -35.101 1.00 66.38 161 GLU A O 1
ATOM 1333 N N . THR A 1 162 ? 19.773 -10.358 -33.197 1.00 68.12 162 THR A N 1
ATOM 1334 C CA . THR A 1 162 ? 20.188 -11.499 -32.350 1.00 68.12 162 THR A CA 1
ATOM 1335 C C . THR A 1 162 ? 19.079 -12.502 -32.012 1.00 68.12 162 THR A C 1
ATOM 1337 O O . THR A 1 162 ? 19.370 -13.583 -31.503 1.00 68.12 162 THR A O 1
ATOM 1340 N N . ILE A 1 163 ? 17.815 -12.198 -32.329 1.00 61.19 163 ILE A N 1
ATOM 1341 C CA . ILE A 1 163 ? 16.700 -13.158 -32.309 1.00 61.19 163 ILE A CA 1
ATOM 1342 C C . ILE A 1 163 ? 15.895 -12.962 -33.593 1.00 61.19 163 ILE A C 1
ATOM 1344 O O . ILE A 1 163 ? 15.506 -11.837 -33.902 1.00 61.19 163 ILE A O 1
ATOM 1348 N N . GLY A 1 164 ? 15.636 -14.048 -34.328 1.00 49.12 164 GLY A N 1
ATOM 1349 C CA . GLY A 1 164 ? 14.804 -14.043 -35.531 1.00 49.12 164 GLY A CA 1
ATOM 1350 C C . GLY A 1 164 ? 13.367 -13.643 -35.207 1.00 49.12 164 GLY A C 1
ATOM 1351 O O . GLY A 1 164 ? 12.542 -14.481 -34.849 1.00 49.12 164 GLY A O 1
ATOM 1352 N N . ILE A 1 165 ? 13.067 -12.352 -35.307 1.00 48.22 165 ILE A N 1
ATOM 1353 C CA . ILE A 1 165 ? 11.699 -11.855 -35.385 1.00 48.22 165 ILE A CA 1
ATOM 1354 C C . ILE A 1 165 ? 11.383 -11.802 -36.880 1.00 48.22 165 ILE A C 1
ATOM 1356 O O . ILE A 1 165 ? 11.828 -10.891 -37.573 1.00 48.22 165 ILE A O 1
ATOM 1360 N N . ASN A 1 166 ? 10.674 -12.815 -37.388 1.00 39.84 166 ASN A N 1
ATOM 1361 C CA . ASN A 1 166 ? 10.103 -12.750 -38.731 1.00 39.84 166 ASN A CA 1
ATOM 1362 C C . ASN A 1 166 ? 9.086 -11.605 -38.752 1.00 39.84 166 ASN A C 1
ATOM 1364 O O . ASN A 1 166 ? 8.053 -11.679 -38.084 1.00 39.84 166 ASN A O 1
ATOM 1368 N N . TRP A 1 167 ? 9.394 -10.551 -39.500 1.00 37.03 167 TRP A N 1
ATOM 1369 C CA . TRP A 1 167 ? 8.413 -9.559 -39.914 1.00 37.03 167 TRP A CA 1
ATOM 1370 C C . TRP A 1 167 ? 7.620 -10.166 -41.080 1.00 37.03 167 TRP A C 1
ATOM 1372 O O . TRP A 1 167 ? 8.206 -10.448 -42.124 1.00 37.03 167 TRP A O 1
ATOM 1382 N N . TYR A 1 168 ? 6.325 -10.420 -40.875 1.00 35.81 168 TYR A N 1
ATOM 1383 C CA . TYR A 1 168 ? 5.349 -10.550 -41.964 1.00 35.81 168 TYR A CA 1
ATOM 1384 C C . TYR A 1 168 ? 4.647 -9.208 -42.147 1.00 35.81 168 TYR A C 1
ATOM 1386 O O . TYR A 1 168 ? 4.392 -8.552 -41.108 1.00 35.81 168 TYR A O 1
#

Organism: NCBI:txid104777

Radius of gyration: 21.5 Å; Cα contacts (8 Å, |Δi|>4): 176; chains: 1; bounding box: 43×33×69 Å

Mean predicted aligned error: 6.34 Å

InterPro domains:
  IPR004868 DNA-directed DNA polymerase, family B, mitochondria/virus [PF03175] (14-161)
  IPR012337 Ribonuclease H-like superfamily [SSF53098] (4-125)
  IPR036397 Ribonuclease H superfamily [G3DSA:3.30.420.10] (2-71)

Nearest PDB structures (foldseek):
  7mcj-assembly1_A  TM=2.102E-01  e=2.413E+00  Mycobacterium tuberculosis H37Rv

Foldseek 3Di:
DWDWDDDVPRTAWIDDDPDIDGDCCLAVVDDLQCLCVVLVNPAGQDFDQCQCPDPVCLADKAFDDDPVSRVLVPDDPVVNVVVVVVCVVRRGPIDGPNVVVVVNVVSSVVSSVVSLVSVQCVQQVVQDDDPVGSGDRDVVQDRGNVSVVVVSCVPPPDDPPPDDPDDD

pLDDT: mean 90.19, std 10.52, range [35.81, 98.38]